Protein AF-A0A093XCT8-F1 (afdb_monomer_lite)

Radius of gyration: 15.12 Å; chains: 1; bounding box: 38×30×35 Å

pLDDT: mean 72.41, std 12.54, range [33.53, 89.38]

Secondary structure (DSSP, 8-state):
-HHHHHHHHHHTTTS---TTT-TTHHHHHHHHHHHHHS-HHHHHHHHHHHHHHHHTTT-HHHHHHHHHHHHHHTTT-HHHHHHHIIIIIT-HHHHHHHHHHHHHHHHHT--GGGGTS--

Organism: NCBI:txid1077442

Foldseek 3Di:
DVVVVVVVCVVVVLAPDDPVVCPCVLVSVLLVVLVVPDDPVLNVQLVVLVVQCLVLQNPVVSLVVSLVSNCVSCVVPVVSSVSCCVVPNVVSVVSNVRNVVQVVVVVVVDRPSPSVDDD

Sequence (119 aa):
MAAHMEERQKENAGADLKLDTQWWVPAINFGADIKETLDSETNDSFNACIGKLIDQKFSPDALAESRAAAEKILAGYPALFERVDEMIFQKQEIWAYLHEYAIKEKVGGTDVFRSIAPK

Structure (mmCIF, N/CA/C/O backbone):
data_AF-A0A093XCT8-F1
#
_entry.id   AF-A0A093XCT8-F1
#
loop_
_atom_site.group_PDB
_atom_site.id
_atom_site.type_symbol
_atom_site.label_atom_id
_atom_site.label_alt_id
_atom_site.label_comp_id
_atom_site.label_asym_id
_atom_site.label_entity_id
_atom_site.label_seq_id
_atom_site.pdbx_PDB_ins_code
_atom_site.Cartn_x
_atom_site.Cartn_y
_atom_site.Cartn_z
_atom_site.occupancy
_atom_site.B_iso_or_equiv
_atom_site.auth_seq_id
_atom_site.auth_comp_id
_atom_site.auth_asym_id
_atom_site.auth_atom_id
_atom_site.pdbx_PDB_model_num
ATOM 1 N N . MET A 1 1 ? -18.938 12.855 -9.345 1.00 51.19 1 MET A N 1
ATOM 2 C CA . MET A 1 1 ? -17.724 12.076 -9.680 1.00 51.19 1 MET A CA 1
ATOM 3 C C . MET A 1 1 ? -16.678 12.931 -10.377 1.00 51.19 1 MET A C 1
ATOM 5 O O . MET A 1 1 ? -15.618 13.071 -9.795 1.00 51.19 1 MET A O 1
ATOM 9 N N . ALA A 1 2 ? -16.967 13.561 -11.525 1.00 55.19 2 ALA A N 1
ATOM 10 C CA . ALA A 1 2 ? -15.978 14.365 -12.266 1.00 55.19 2 ALA A CA 1
ATOM 11 C C . ALA A 1 2 ? -15.313 15.486 -11.436 1.00 55.19 2 ALA A C 1
ATOM 13 O O . ALA A 1 2 ? -14.093 15.534 -11.369 1.00 55.19 2 ALA A O 1
ATOM 14 N N . ALA A 1 3 ? -16.097 16.293 -10.707 1.00 59.38 3 ALA A N 1
ATOM 15 C CA . ALA A 1 3 ? -15.555 17.370 -9.865 1.00 59.38 3 ALA A CA 1
ATOM 16 C C . ALA A 1 3 ? -14.601 16.864 -8.762 1.00 59.38 3 ALA A C 1
ATOM 18 O O . ALA A 1 3 ? -13.557 17.457 -8.521 1.00 59.38 3 ALA A O 1
ATOM 19 N N . HIS A 1 4 ? -14.923 15.720 -8.149 1.00 63.16 4 HIS A N 1
ATOM 20 C CA . HIS A 1 4 ? -14.077 15.101 -7.126 1.00 63.16 4 HIS A CA 1
ATOM 21 C C . HIS A 1 4 ? -12.770 14.545 -7.722 1.00 63.16 4 HIS A C 1
ATOM 23 O O . HIS A 1 4 ? -11.719 14.590 -7.093 1.00 63.16 4 HIS A O 1
ATOM 29 N N . MET A 1 5 ? -12.812 14.056 -8.964 1.00 63.53 5 MET A N 1
ATOM 30 C CA . MET A 1 5 ? -11.631 13.558 -9.680 1.00 63.53 5 MET A CA 1
ATOM 31 C C . MET A 1 5 ? -10.713 14.699 -10.143 1.00 63.53 5 MET A C 1
ATOM 33 O O . MET A 1 5 ? -9.495 14.547 -10.088 1.00 63.53 5 MET A O 1
ATOM 37 N N . GLU A 1 6 ? -11.272 15.846 -10.541 1.00 68.75 6 GLU A N 1
ATOM 38 C CA . GLU A 1 6 ? -10.496 17.056 -10.852 1.00 68.75 6 GLU A CA 1
ATOM 39 C C . GLU A 1 6 ? -9.765 17.604 -9.619 1.00 68.75 6 GLU A C 1
ATOM 41 O O . GLU A 1 6 ? -8.624 18.051 -9.729 1.00 68.75 6 GLU A O 1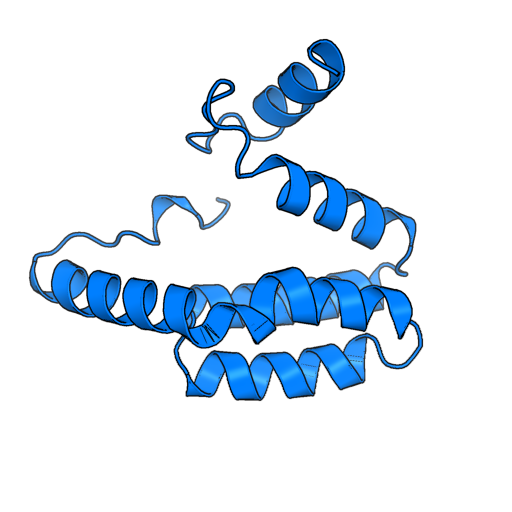
ATOM 46 N N . GLU A 1 7 ? -10.384 17.549 -8.436 1.00 70.75 7 GLU A N 1
ATOM 47 C CA . GLU A 1 7 ? -9.725 17.915 -7.176 1.00 70.75 7 GLU A CA 1
ATOM 48 C C . GLU A 1 7 ? -8.556 16.976 -6.862 1.00 70.75 7 GLU A C 1
ATOM 50 O O . GLU A 1 7 ? -7.442 17.447 -6.635 1.00 70.75 7 GLU A O 1
ATOM 55 N N . ARG A 1 8 ? -8.756 15.654 -6.961 1.00 67.44 8 ARG A N 1
ATOM 56 C CA . ARG A 1 8 ? -7.678 14.671 -6.749 1.00 67.44 8 ARG A CA 1
ATOM 57 C C . ARG A 1 8 ? -6.523 14.820 -7.737 1.00 67.44 8 ARG A C 1
ATOM 59 O O . ARG A 1 8 ? -5.367 14.638 -7.354 1.00 67.44 8 ARG A O 1
ATOM 66 N N . GLN A 1 9 ? -6.811 15.178 -8.987 1.00 65.06 9 GLN A N 1
ATOM 67 C CA . GLN A 1 9 ? -5.782 15.455 -9.987 1.00 65.06 9 GLN A CA 1
ATOM 68 C C . GLN A 1 9 ? -5.002 16.737 -9.661 1.00 65.06 9 GLN A C 1
ATOM 70 O O . GLN A 1 9 ? -3.785 16.763 -9.818 1.00 65.06 9 GLN A O 1
ATOM 75 N N . LYS A 1 10 ? -5.670 17.785 -9.159 1.00 71.12 10 LYS A N 1
ATOM 76 C CA . LYS A 1 10 ? -5.007 19.021 -8.703 1.00 71.12 10 LYS A CA 1
ATOM 77 C C . LYS A 1 10 ? -4.108 18.784 -7.491 1.00 71.12 10 LYS A C 1
ATOM 79 O O . LYS A 1 10 ? -3.000 19.310 -7.458 1.00 71.12 10 LYS A O 1
ATOM 84 N N . GLU A 1 11 ?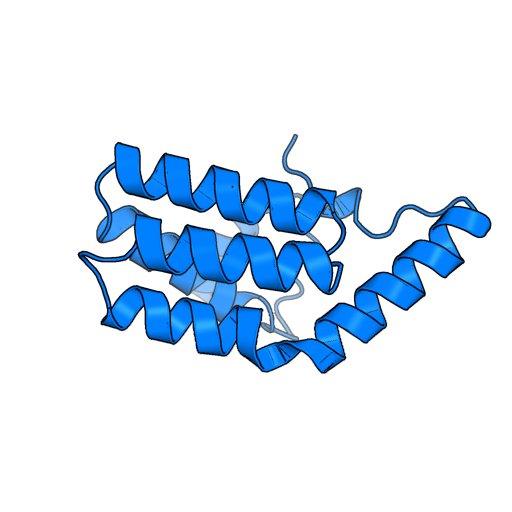 -4.553 17.973 -6.532 1.00 68.69 11 GLU A N 1
ATOM 85 C CA . GLU A 1 11 ? -3.755 17.572 -5.362 1.00 68.69 11 GLU A CA 1
ATOM 86 C C . GLU A 1 11 ? -2.504 16.767 -5.751 1.00 68.69 11 GLU A C 1
ATOM 88 O O . GLU A 1 11 ? -1.509 16.782 -5.032 1.00 68.69 11 GLU A O 1
ATOM 93 N N . ASN A 1 12 ? -2.532 16.104 -6.912 1.00 59.69 12 ASN A N 1
ATOM 94 C CA . ASN A 1 12 ? -1.464 15.241 -7.416 1.00 59.69 12 ASN A CA 1
ATOM 95 C C . ASN A 1 12 ? -0.960 15.705 -8.794 1.00 59.69 12 ASN A C 1
ATOM 97 O O . ASN A 1 12 ? -0.638 14.884 -9.651 1.00 59.69 12 ASN A O 1
ATOM 101 N N . ALA A 1 13 ? -0.874 17.021 -9.018 1.00 58.22 13 ALA A N 1
ATOM 102 C CA . ALA A 1 13 ? -0.570 17.612 -10.329 1.00 58.22 13 ALA A CA 1
ATOM 103 C C . ALA A 1 13 ? 0.800 17.211 -10.925 1.00 58.22 13 ALA A C 1
ATOM 105 O O . ALA A 1 13 ? 1.054 17.453 -12.103 1.00 58.22 13 ALA A O 1
ATOM 106 N N . GLY A 1 14 ? 1.692 16.618 -10.122 1.00 62.19 14 GLY A N 1
ATOM 107 C CA . GLY A 1 14 ? 2.976 16.068 -10.570 1.00 62.19 14 GLY A CA 1
ATOM 108 C C . GLY A 1 14 ? 2.918 14.628 -11.093 1.00 62.19 14 GLY A C 1
ATOM 109 O O . GLY A 1 14 ? 3.902 14.165 -11.664 1.00 62.19 14 GLY A O 1
ATOM 110 N N . ALA A 1 15 ? 1.802 13.922 -10.907 1.00 58.97 15 ALA A N 1
ATOM 111 C CA . ALA A 1 15 ? 1.602 12.563 -11.396 1.00 58.97 15 ALA A CA 1
ATOM 112 C C . ALA A 1 15 ? 0.858 12.581 -12.747 1.00 58.97 15 ALA A C 1
ATOM 114 O O . ALA A 1 15 ? -0.065 13.373 -12.938 1.00 58.97 15 ALA A O 1
ATOM 115 N N . ASP A 1 16 ? 1.232 11.699 -13.685 1.00 64.38 16 ASP A N 1
ATOM 116 C CA . ASP A 1 16 ? 0.560 11.538 -14.993 1.00 64.38 16 ASP A CA 1
ATOM 117 C C . ASP A 1 16 ? -0.791 10.810 -14.839 1.00 64.38 16 ASP A C 1
ATOM 119 O O . ASP A 1 16 ? -1.005 9.684 -15.295 1.00 64.38 16 ASP A O 1
ATOM 123 N N . LEU A 1 17 ? -1.711 11.442 -14.109 1.00 65.12 17 LEU A N 1
ATOM 124 C CA . LEU A 1 17 ? -3.049 10.936 -13.835 1.00 65.12 17 LEU A CA 1
ATOM 125 C C . LEU A 1 17 ? -3.977 11.322 -14.983 1.00 65.12 17 LEU A C 1
ATOM 127 O O . LEU A 1 17 ? -4.594 12.390 -14.982 1.00 65.12 17 LEU A O 1
ATOM 131 N N . LYS A 1 18 ? -4.086 10.448 -15.984 1.00 71.06 18 LYS A N 1
ATOM 132 C CA . LYS A 1 18 ? -5.012 10.669 -17.098 1.00 71.06 18 LYS A CA 1
ATOM 133 C C . LYS A 1 18 ? -6.452 10.374 -16.659 1.00 71.06 18 LYS A C 1
ATOM 135 O O . LYS A 1 18 ? -6.753 9.295 -16.139 1.00 71.06 18 LYS A O 1
ATOM 140 N N . LEU A 1 19 ? -7.337 11.361 -16.824 1.00 66.75 19 LEU A N 1
ATOM 141 C CA . LEU A 1 19 ? -8.743 11.312 -16.385 1.00 66.75 19 LEU A CA 1
ATOM 142 C C . LEU A 1 19 ? -9.608 10.324 -17.178 1.00 66.75 19 LEU A C 1
ATOM 144 O O . LEU A 1 19 ? -10.679 9.952 -16.712 1.00 66.75 19 LEU A O 1
ATOM 148 N N . ASP A 1 20 ? -9.167 9.935 -18.369 1.00 66.75 20 ASP A N 1
ATOM 149 C CA . ASP A 1 20 ? -9.831 8.988 -19.266 1.00 66.75 20 ASP A CA 1
ATOM 150 C C . ASP A 1 20 ? -9.660 7.533 -18.813 1.00 66.75 20 ASP A C 1
ATOM 152 O O . ASP A 1 20 ? -10.562 6.717 -18.976 1.00 66.75 20 ASP A O 1
ATOM 156 N N . THR A 1 21 ? -8.510 7.213 -18.221 1.00 67.00 21 THR A N 1
ATOM 157 C CA . THR A 1 21 ? -8.162 5.844 -17.830 1.00 67.00 21 THR A CA 1
ATOM 158 C C . THR A 1 21 ? -8.544 5.522 -16.390 1.00 67.00 21 THR A C 1
ATOM 160 O O . THR A 1 21 ? -8.832 4.365 -16.105 1.00 67.00 21 THR A O 1
ATOM 163 N N . GLN A 1 22 ? -8.552 6.517 -15.490 1.00 65.94 22 GLN A N 1
ATOM 164 C CA . GLN A 1 22 ? -9.014 6.435 -14.086 1.00 65.94 22 GLN A CA 1
ATOM 165 C C . GLN A 1 22 ? -8.487 5.247 -13.259 1.00 65.94 22 GLN A C 1
ATOM 167 O O . GLN A 1 22 ? -8.973 4.991 -12.159 1.00 65.94 22 GLN A O 1
ATOM 172 N N . TRP A 1 23 ? -7.463 4.539 -13.738 1.00 62.44 23 TRP A N 1
ATOM 173 C CA . TRP A 1 23 ? -6.912 3.333 -13.113 1.00 62.44 23 TRP A CA 1
ATOM 174 C C . TRP A 1 23 ? -6.348 3.604 -11.708 1.00 62.44 23 TRP A C 1
ATOM 176 O O . TRP A 1 23 ? -6.223 2.691 -10.897 1.00 62.44 23 TRP A O 1
ATOM 186 N N . TRP A 1 24 ? -6.044 4.871 -11.421 1.00 64.19 24 TRP A N 1
ATOM 187 C CA . TRP A 1 24 ? -5.511 5.397 -10.167 1.00 64.19 24 TRP A CA 1
ATOM 188 C C . TRP A 1 24 ? -6.585 5.727 -9.117 1.00 64.19 24 TRP A C 1
ATOM 190 O O . TRP A 1 24 ? -6.262 5.853 -7.936 1.00 64.19 24 TRP A O 1
ATOM 200 N N . VAL A 1 25 ? -7.859 5.856 -9.509 1.00 68.25 25 VAL A N 1
ATOM 201 C CA . VAL A 1 25 ? -8.961 6.249 -8.608 1.00 68.25 25 VAL A CA 1
ATOM 202 C C . VAL A 1 25 ? -9.105 5.302 -7.407 1.00 68.25 25 VAL A C 1
ATOM 204 O O . VAL A 1 25 ? -9.218 5.806 -6.288 1.00 68.25 25 VAL A O 1
ATOM 207 N N . PRO A 1 26 ? -9.040 3.962 -7.567 1.00 67.50 26 PRO A N 1
ATOM 208 C CA . PRO A 1 26 ? -9.098 3.051 -6.427 1.00 67.50 26 PRO A CA 1
ATOM 209 C C . PRO A 1 26 ? -7.967 3.290 -5.423 1.00 67.50 26 PRO A C 1
ATOM 211 O O . PRO A 1 26 ? -8.219 3.287 -4.226 1.00 67.50 26 PRO A O 1
ATOM 214 N N . ALA A 1 27 ? -6.744 3.557 -5.892 1.00 67.75 27 ALA A N 1
ATOM 215 C CA . ALA A 1 27 ? -5.588 3.791 -5.025 1.00 67.75 27 ALA A CA 1
ATOM 216 C C . ALA A 1 27 ? -5.690 5.115 -4.249 1.00 67.75 27 ALA A C 1
ATOM 218 O O . ALA A 1 27 ? -5.372 5.154 -3.063 1.00 67.75 27 ALA A O 1
ATOM 219 N N . ILE A 1 28 ? -6.178 6.187 -4.885 1.00 68.38 28 ILE A N 1
ATOM 220 C CA . ILE A 1 28 ? -6.373 7.484 -4.216 1.00 68.38 28 ILE A CA 1
ATOM 221 C C . ILE A 1 28 ? -7.500 7.418 -3.183 1.00 68.38 28 ILE A C 1
ATOM 223 O O . ILE A 1 28 ? -7.331 7.909 -2.067 1.00 68.38 28 ILE A O 1
ATOM 227 N N . ASN A 1 29 ? -8.629 6.794 -3.527 1.00 69.94 29 ASN A N 1
ATOM 228 C CA . ASN A 1 29 ? -9.728 6.608 -2.577 1.00 69.94 29 ASN A CA 1
ATOM 229 C C . ASN A 1 29 ? -9.281 5.744 -1.398 1.00 69.94 29 ASN A C 1
ATOM 231 O O . ASN A 1 29 ? -9.563 6.073 -0.254 1.00 69.94 29 ASN A O 1
ATOM 235 N N . PHE A 1 30 ? -8.502 4.699 -1.669 1.00 71.38 30 PHE A N 1
ATOM 236 C CA . PHE A 1 30 ? -7.947 3.849 -0.630 1.00 71.38 30 PHE A CA 1
ATOM 237 C C . PHE A 1 30 ? -6.992 4.602 0.309 1.00 71.38 30 PHE A C 1
ATOM 239 O O . PHE A 1 30 ? -7.084 4.457 1.523 1.00 71.38 30 PHE A O 1
ATOM 246 N N . GLY A 1 31 ? -6.119 5.462 -0.223 1.00 69.62 31 GLY A N 1
ATOM 247 C CA . GLY A 1 31 ? -5.246 6.306 0.600 1.00 69.62 31 GLY A CA 1
ATOM 248 C C . GLY A 1 31 ? -6.009 7.323 1.460 1.00 69.62 31 GLY A C 1
ATOM 249 O O . GLY A 1 31 ? -5.576 7.635 2.569 1.00 69.62 31 GLY A O 1
ATOM 250 N N . ALA A 1 32 ? -7.148 7.823 0.974 1.00 70.12 32 ALA A N 1
ATOM 251 C CA . ALA A 1 32 ? -8.036 8.685 1.751 1.00 70.12 32 ALA A CA 1
ATOM 252 C C . ALA A 1 32 ? -8.743 7.905 2.871 1.00 70.12 32 ALA A C 1
ATOM 254 O O . ALA A 1 32 ? -8.642 8.308 4.028 1.00 70.12 32 ALA A O 1
ATOM 255 N N . ASP A 1 33 ? -9.337 6.752 2.545 1.00 71.69 33 ASP A N 1
ATOM 256 C CA . ASP A 1 33 ? -9.981 5.852 3.510 1.00 71.69 33 ASP A CA 1
ATOM 257 C C . ASP A 1 33 ? -9.003 5.455 4.630 1.00 71.69 33 ASP A C 1
ATOM 259 O O . ASP A 1 33 ? -9.356 5.467 5.809 1.00 71.69 33 ASP A O 1
ATOM 263 N N . ILE A 1 34 ? -7.748 5.149 4.282 1.00 74.75 34 ILE A N 1
ATOM 264 C CA . ILE A 1 34 ? -6.685 4.824 5.241 1.00 74.75 34 ILE A CA 1
ATOM 265 C C . ILE A 1 34 ? -6.394 5.999 6.174 1.00 74.75 34 ILE A C 1
ATOM 267 O O . ILE A 1 34 ? -6.334 5.800 7.385 1.00 74.75 34 ILE A O 1
ATOM 271 N N . LYS A 1 35 ? -6.225 7.216 5.640 1.00 70.31 35 LYS A N 1
ATOM 272 C CA . LYS A 1 35 ? -5.931 8.409 6.452 1.00 70.31 35 LYS A CA 1
ATOM 273 C C . LYS A 1 35 ? -7.063 8.786 7.403 1.00 70.31 35 LYS A C 1
ATOM 275 O O . LYS A 1 35 ? -6.790 9.355 8.453 1.00 70.31 35 LYS A O 1
ATOM 280 N N . GLU A 1 36 ? -8.309 8.522 7.024 1.00 75.44 36 GLU A N 1
ATOM 281 C CA . GLU A 1 36 ? -9.473 8.808 7.867 1.00 75.44 36 GLU A CA 1
ATOM 282 C C . GLU A 1 36 ? -9.738 7.708 8.904 1.00 75.44 36 GLU A C 1
ATOM 284 O O . GLU A 1 36 ? -10.289 7.993 9.966 1.00 75.44 36 GLU A O 1
ATOM 289 N N . THR A 1 37 ? -9.346 6.462 8.615 1.00 76.56 37 THR A N 1
ATOM 290 C CA . THR A 1 37 ? -9.649 5.304 9.473 1.00 76.56 37 THR A CA 1
ATOM 291 C C . THR A 1 37 ? -8.522 4.960 10.446 1.00 76.56 37 THR A C 1
ATOM 293 O O . THR A 1 37 ? -8.797 4.521 11.561 1.00 76.56 37 THR A O 1
ATOM 296 N N . LEU A 1 38 ? -7.261 5.122 10.040 1.00 80.06 38 LEU A N 1
ATOM 297 C CA . LEU A 1 38 ? -6.104 4.795 10.870 1.00 80.06 38 LEU A CA 1
ATOM 298 C C . LEU A 1 38 ? -5.693 5.980 11.744 1.00 80.06 38 LEU A C 1
ATOM 300 O O . LEU A 1 38 ? -5.718 7.135 11.321 1.00 80.06 38 LEU A O 1
ATOM 304 N N . ASP A 1 39 ? -5.226 5.683 12.954 1.00 83.56 39 ASP A N 1
ATOM 305 C CA . ASP A 1 39 ? -4.472 6.648 13.743 1.00 83.56 39 ASP A CA 1
ATOM 306 C C . ASP A 1 39 ? -3.159 7.028 13.034 1.00 83.56 39 ASP A C 1
ATOM 308 O O . ASP A 1 39 ? -2.629 6.288 12.199 1.00 83.56 39 ASP A O 1
ATOM 312 N N . SER A 1 40 ? -2.627 8.207 13.368 1.00 79.25 40 SER A N 1
ATOM 313 C CA . SER A 1 40 ? -1.443 8.759 12.698 1.00 79.25 40 SER A CA 1
ATOM 314 C C . SER A 1 40 ? -0.240 7.813 12.750 1.00 79.25 40 SER A C 1
ATOM 316 O O . SER A 1 40 ? 0.483 7.709 11.767 1.00 79.25 40 SER A O 1
ATOM 318 N N . GLU A 1 41 ? -0.039 7.103 13.864 1.00 84.81 41 GLU A N 1
ATOM 319 C CA . GLU A 1 41 ? 1.111 6.214 14.062 1.00 84.81 41 GLU A CA 1
ATOM 320 C C . GLU A 1 41 ? 1.010 4.952 13.191 1.00 84.81 41 GLU A C 1
ATOM 322 O O . GLU A 1 41 ? 1.979 4.558 12.528 1.00 84.81 41 GLU A O 1
ATOM 327 N N . THR A 1 42 ? -0.178 4.350 13.125 1.00 84.19 42 THR A N 1
ATOM 328 C CA . THR A 1 42 ? -0.453 3.194 12.265 1.00 84.19 42 THR A CA 1
ATOM 329 C C . THR A 1 42 ? -0.393 3.580 10.788 1.00 84.19 42 THR A C 1
ATOM 331 O O . THR A 1 42 ? 0.193 2.852 9.984 1.00 84.19 42 THR A O 1
ATOM 334 N N . ASN A 1 43 ? -0.930 4.748 10.422 1.00 81.94 43 ASN A N 1
ATOM 335 C CA . ASN A 1 43 ? -0.857 5.269 9.059 1.00 81.94 43 ASN A CA 1
ATOM 336 C C . ASN A 1 43 ? 0.593 5.545 8.625 1.00 81.94 43 ASN A C 1
ATOM 338 O O . ASN A 1 43 ? 0.986 5.158 7.526 1.00 81.94 43 ASN A O 1
ATOM 342 N N . ASP A 1 44 ? 1.416 6.161 9.474 1.00 82.81 44 ASP A N 1
ATOM 343 C CA . ASP A 1 44 ? 2.826 6.427 9.163 1.00 82.81 44 ASP A CA 1
ATOM 344 C C . ASP A 1 44 ? 3.627 5.126 9.021 1.00 82.81 44 ASP A C 1
ATOM 346 O O . ASP A 1 44 ? 4.412 4.971 8.081 1.00 82.81 44 ASP A O 1
ATOM 350 N N . SER A 1 45 ? 3.367 4.148 9.893 1.00 84.38 45 SER A N 1
ATOM 351 C CA . SER A 1 45 ? 3.971 2.813 9.810 1.00 84.38 45 SER A CA 1
ATOM 352 C C . SER A 1 45 ? 3.573 2.086 8.524 1.00 84.38 45 SER A C 1
ATOM 354 O O . SER A 1 45 ? 4.418 1.480 7.857 1.00 84.38 45 SER A O 1
ATOM 356 N N . PHE A 1 46 ? 2.299 2.178 8.137 1.00 85.00 46 PHE A N 1
ATOM 357 C CA . PHE A 1 46 ? 1.796 1.607 6.893 1.00 85.00 46 PHE A CA 1
ATOM 358 C C . PHE A 1 46 ? 2.406 2.295 5.663 1.00 85.00 46 PHE A C 1
ATOM 360 O O . PHE A 1 46 ? 2.905 1.618 4.764 1.00 85.00 46 PHE A O 1
ATOM 367 N N . ASN A 1 47 ? 2.471 3.628 5.647 1.00 81.81 47 ASN A N 1
ATOM 368 C CA . ASN A 1 47 ? 3.106 4.386 4.566 1.00 81.81 47 ASN A CA 1
ATOM 369 C C . ASN A 1 47 ? 4.597 4.055 4.436 1.00 81.81 47 ASN A C 1
ATOM 371 O O . ASN A 1 47 ? 5.088 3.886 3.321 1.00 81.81 47 ASN A O 1
ATOM 375 N N . ALA A 1 48 ? 5.317 3.886 5.548 1.00 83.69 48 ALA A N 1
ATOM 376 C CA . ALA A 1 48 ? 6.713 3.456 5.529 1.00 83.69 48 ALA A CA 1
ATOM 377 C C . ALA A 1 48 ? 6.878 2.030 4.968 1.00 83.69 48 ALA A C 1
ATOM 379 O O . ALA A 1 48 ? 7.841 1.754 4.247 1.00 83.69 48 ALA A O 1
ATOM 380 N N . CYS A 1 49 ? 5.936 1.129 5.263 1.00 85.75 49 CYS A N 1
ATOM 381 C CA . CYS A 1 49 ? 5.899 -0.216 4.691 1.00 85.75 49 CYS A CA 1
ATOM 382 C C . CYS A 1 49 ? 5.712 -0.176 3.165 1.00 85.75 49 CYS A C 1
ATOM 384 O O . CYS A 1 49 ? 6.487 -0.789 2.432 1.00 85.75 49 CYS A O 1
ATOM 386 N N . ILE A 1 50 ? 4.724 0.579 2.676 1.00 83.19 50 ILE A N 1
ATOM 387 C CA . ILE A 1 50 ? 4.461 0.722 1.237 1.00 83.19 50 ILE A CA 1
ATOM 388 C C . ILE A 1 50 ? 5.598 1.469 0.524 1.00 83.19 50 ILE A C 1
ATOM 390 O O . ILE A 1 50 ? 5.986 1.081 -0.576 1.00 83.19 50 ILE A O 1
ATOM 394 N N . GLY A 1 51 ? 6.200 2.480 1.156 1.00 79.62 51 GLY A N 1
ATOM 395 C CA . GLY A 1 51 ? 7.370 3.182 0.622 1.00 79.62 51 GLY A CA 1
ATOM 396 C C . GLY A 1 51 ? 8.545 2.237 0.363 1.00 79.62 51 GLY A C 1
ATOM 397 O O . GLY A 1 51 ? 9.092 2.222 -0.738 1.00 79.62 51 GLY A O 1
ATOM 398 N N . LYS A 1 52 ? 8.862 1.354 1.322 1.00 81.00 52 LYS A N 1
ATOM 399 C CA . LYS A 1 52 ? 9.894 0.317 1.137 1.00 81.00 52 LYS A CA 1
ATOM 400 C C . LYS A 1 52 ? 9.569 -0.643 -0.007 1.00 81.00 52 LYS A C 1
ATOM 402 O O . LYS A 1 52 ? 10.475 -1.032 -0.742 1.00 81.00 52 LYS A O 1
ATOM 407 N N . LEU A 1 53 ? 8.301 -1.022 -0.165 1.00 80.75 53 LEU A N 1
ATOM 408 C CA . LEU A 1 53 ? 7.861 -1.888 -1.259 1.00 80.75 53 LEU A CA 1
ATOM 409 C C . LEU A 1 53 ? 8.096 -1.232 -2.631 1.00 80.75 53 LEU A C 1
ATOM 411 O O . LEU A 1 53 ? 8.586 -1.887 -3.555 1.00 80.75 53 LEU A O 1
ATOM 415 N N . ILE A 1 54 ? 7.789 0.064 -2.748 1.00 78.56 54 ILE A N 1
ATOM 416 C CA . ILE A 1 54 ? 8.012 0.858 -3.964 1.00 78.56 54 ILE A CA 1
ATOM 417 C C . ILE A 1 54 ? 9.511 1.008 -4.250 1.00 78.56 54 ILE A C 1
ATOM 419 O O . ILE A 1 54 ? 9.934 0.793 -5.387 1.00 78.56 54 ILE A O 1
ATOM 423 N N . ASP A 1 55 ? 10.329 1.301 -3.236 1.00 76.81 55 ASP A N 1
ATOM 424 C CA . ASP A 1 55 ? 11.789 1.426 -3.375 1.00 76.81 55 ASP A CA 1
ATOM 425 C C . ASP A 1 55 ? 12.436 0.126 -3.866 1.00 76.81 55 ASP A C 1
ATOM 427 O O . ASP A 1 55 ? 13.344 0.132 -4.704 1.00 76.81 55 ASP A O 1
ATOM 431 N N . GLN A 1 56 ? 11.929 -1.012 -3.389 1.00 78.69 56 GLN A N 1
ATOM 432 C CA . GLN A 1 56 ? 12.344 -2.340 -3.843 1.00 78.69 56 GLN A CA 1
ATOM 433 C C . GLN A 1 56 ? 11.668 -2.770 -5.152 1.00 78.69 56 GLN A C 1
ATOM 435 O O . GLN A 1 56 ? 11.838 -3.906 -5.604 1.00 78.69 56 GLN A O 1
ATOM 440 N N . LYS A 1 57 ? 10.940 -1.854 -5.800 1.00 78.19 57 LYS A N 1
ATOM 441 C CA . LYS A 1 57 ? 10.306 -2.043 -7.106 1.00 78.19 57 LYS A CA 1
ATOM 442 C C . LYS A 1 57 ? 9.381 -3.254 -7.130 1.00 78.19 57 LYS A C 1
ATOM 444 O O . LYS A 1 57 ? 9.363 -3.973 -8.125 1.00 78.19 57 LYS A O 1
ATOM 449 N N . PHE A 1 58 ? 8.662 -3.491 -6.034 1.00 78.50 58 PHE A N 1
ATOM 450 C CA . PHE A 1 58 ? 7.743 -4.617 -5.885 1.00 78.50 58 PHE A CA 1
ATOM 451 C C . PHE A 1 58 ? 8.387 -5.982 -6.184 1.00 78.50 58 PHE A C 1
ATOM 453 O O . PHE A 1 58 ? 7.763 -6.840 -6.810 1.00 78.50 58 PHE A O 1
ATOM 460 N N . SER A 1 59 ? 9.645 -6.187 -5.768 1.00 81.06 59 SER A N 1
ATOM 461 C CA . SER A 1 59 ? 10.280 -7.502 -5.892 1.00 81.06 59 SER A CA 1
ATOM 462 C C . SER A 1 59 ? 9.437 -8.578 -5.185 1.00 81.06 59 SER A C 1
ATOM 464 O O . SER A 1 59 ? 8.739 -8.268 -4.214 1.00 81.06 59 SER A O 1
ATOM 466 N N . PRO A 1 60 ? 9.485 -9.845 -5.631 1.00 79.62 60 PRO A N 1
ATOM 467 C CA . PRO A 1 60 ? 8.746 -10.926 -4.979 1.00 79.62 60 PRO A CA 1
ATOM 468 C C . PRO A 1 60 ? 9.048 -11.034 -3.476 1.00 79.62 60 PRO A C 1
ATOM 470 O O . PRO A 1 60 ? 8.129 -11.188 -2.671 1.00 79.62 60 PRO A O 1
ATOM 473 N N . ASP A 1 61 ? 10.318 -10.860 -3.099 1.00 82.69 61 ASP A N 1
ATOM 474 C CA . ASP A 1 61 ? 10.752 -10.856 -1.700 1.00 82.69 61 ASP A CA 1
ATOM 475 C C . ASP A 1 61 ? 10.181 -9.648 -0.942 1.00 82.69 61 ASP A C 1
ATOM 477 O O . ASP A 1 61 ? 9.607 -9.806 0.136 1.00 82.69 61 ASP A O 1
ATOM 481 N N . ALA A 1 62 ? 10.228 -8.449 -1.537 1.00 83.00 62 ALA A N 1
ATOM 482 C CA . ALA A 1 62 ? 9.663 -7.241 -0.939 1.00 83.00 62 ALA A CA 1
ATOM 483 C C . ALA A 1 62 ? 8.146 -7.336 -0.761 1.00 83.00 62 ALA A C 1
ATOM 485 O O . ALA A 1 62 ? 7.620 -6.850 0.238 1.00 83.00 62 ALA A O 1
ATOM 486 N N . LEU A 1 63 ? 7.433 -7.955 -1.708 1.00 83.12 63 LEU A N 1
ATOM 487 C CA . LEU A 1 63 ? 5.994 -8.207 -1.613 1.00 83.12 63 LEU A CA 1
ATOM 488 C C . LEU A 1 63 ? 5.675 -9.138 -0.444 1.00 83.12 63 LEU A C 1
ATOM 490 O O . LEU A 1 63 ? 4.755 -8.849 0.318 1.00 83.12 63 LEU A O 1
ATOM 494 N N . ALA A 1 64 ? 6.435 -10.223 -0.279 1.00 86.31 64 ALA A N 1
ATOM 495 C CA . ALA A 1 64 ? 6.248 -11.156 0.828 1.00 86.31 64 ALA A CA 1
ATOM 496 C C . ALA A 1 64 ? 6.543 -10.498 2.188 1.00 86.31 64 ALA A C 1
ATOM 498 O O . ALA A 1 64 ? 5.732 -10.599 3.113 1.00 86.31 64 ALA A O 1
ATOM 499 N N . GLU A 1 65 ? 7.659 -9.771 2.299 1.00 87.44 65 GLU A N 1
ATOM 500 C CA . GLU A 1 65 ? 8.030 -9.036 3.513 1.00 87.44 65 GLU A CA 1
ATOM 501 C C . GLU A 1 65 ? 7.009 -7.947 3.856 1.00 87.44 65 GLU A C 1
ATOM 503 O O . GLU A 1 65 ? 6.573 -7.831 5.004 1.00 87.44 65 GLU A O 1
ATOM 508 N N . SER A 1 66 ? 6.579 -7.176 2.854 1.00 87.38 66 SER A N 1
ATOM 509 C CA . SER A 1 66 ? 5.617 -6.088 3.039 1.00 87.38 66 SER A CA 1
ATOM 510 C C . SER A 1 66 ? 4.223 -6.608 3.367 1.00 87.38 66 SER A C 1
ATOM 512 O O . SER A 1 66 ? 3.520 -5.967 4.140 1.00 87.38 66 SER A O 1
ATOM 514 N N . ARG A 1 67 ? 3.826 -7.781 2.856 1.00 88.38 67 ARG A N 1
ATOM 515 C CA . ARG A 1 67 ? 2.560 -8.428 3.231 1.00 88.38 67 ARG A CA 1
ATOM 516 C C . ARG A 1 67 ? 2.553 -8.811 4.704 1.00 88.38 67 ARG A C 1
ATOM 518 O O . ARG A 1 67 ? 1.631 -8.436 5.421 1.00 88.38 67 ARG A O 1
ATOM 525 N N . ALA A 1 68 ? 3.608 -9.480 5.170 1.00 88.62 68 ALA A N 1
ATOM 526 C CA . ALA A 1 68 ? 3.739 -9.867 6.574 1.00 88.62 68 ALA A CA 1
ATOM 527 C C . ALA A 1 68 ? 3.845 -8.649 7.512 1.00 88.62 68 ALA A C 1
ATOM 529 O O . ALA A 1 68 ? 3.363 -8.683 8.646 1.00 88.62 68 ALA A O 1
ATOM 530 N N . ALA A 1 69 ? 4.479 -7.561 7.062 1.00 87.25 69 ALA A N 1
ATOM 531 C CA . ALA A 1 69 ? 4.532 -6.309 7.810 1.00 87.25 69 ALA A CA 1
ATOM 532 C C . ALA A 1 69 ? 3.168 -5.599 7.843 1.00 87.25 69 ALA A C 1
ATOM 534 O O . ALA A 1 69 ? 2.729 -5.191 8.917 1.00 87.25 69 ALA A O 1
ATOM 535 N N . ALA A 1 70 ? 2.473 -5.504 6.707 1.00 86.94 70 ALA A N 1
ATOM 536 C CA . ALA A 1 70 ? 1.143 -4.907 6.614 1.00 86.94 70 ALA A CA 1
ATOM 537 C C . ALA A 1 70 ? 0.109 -5.669 7.454 1.00 86.94 70 ALA A C 1
ATOM 539 O O . ALA A 1 70 ? -0.702 -5.033 8.119 1.00 86.94 70 ALA A O 1
ATOM 540 N N . GLU A 1 71 ? 0.181 -7.002 7.498 1.00 88.56 71 GLU A N 1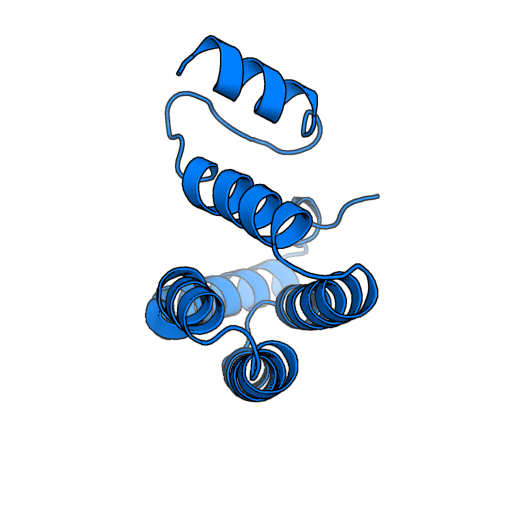
ATOM 541 C CA . GLU A 1 71 ? -0.680 -7.841 8.345 1.00 88.56 71 GLU A CA 1
ATOM 542 C C . GLU A 1 71 ? -0.511 -7.506 9.833 1.00 88.56 71 GLU A C 1
ATOM 544 O O . GLU A 1 71 ? -1.487 -7.402 10.572 1.00 88.56 71 GLU A O 1
ATOM 549 N N . LYS A 1 72 ? 0.730 -7.268 10.278 1.00 89.38 72 LYS A N 1
ATOM 550 C CA . LYS A 1 72 ? 1.021 -6.878 11.666 1.00 89.38 72 LYS A CA 1
ATOM 551 C C . LYS A 1 72 ? 0.585 -5.450 11.977 1.00 89.38 72 LYS A C 1
ATOM 553 O O . LYS A 1 72 ? 0.022 -5.216 13.041 1.00 89.38 72 LYS A O 1
ATOM 558 N N . ILE A 1 73 ? 0.852 -4.506 11.072 1.00 86.94 73 ILE A N 1
ATOM 559 C CA . ILE A 1 73 ? 0.500 -3.087 11.244 1.00 86.94 73 ILE A CA 1
ATOM 560 C C . ILE A 1 73 ? -1.024 -2.921 11.276 1.00 86.94 73 ILE A C 1
ATOM 562 O O . ILE A 1 73 ? -1.556 -2.202 12.114 1.00 86.94 73 ILE A O 1
ATOM 566 N N . LEU A 1 74 ? -1.737 -3.637 10.405 1.00 86.06 74 LEU A N 1
ATOM 567 C CA . LEU A 1 74 ? -3.192 -3.577 10.283 1.00 86.06 74 LEU A CA 1
ATOM 568 C C . LEU A 1 74 ? -3.907 -4.684 11.068 1.00 86.06 74 LEU A C 1
ATOM 570 O O . LEU A 1 74 ? -5.073 -4.961 10.800 1.00 86.06 74 LEU A O 1
ATOM 574 N N . ALA A 1 75 ? -3.261 -5.292 12.069 1.00 87.19 75 ALA A N 1
ATOM 575 C CA . ALA A 1 75 ? -3.859 -6.370 12.863 1.00 87.19 75 ALA A CA 1
ATOM 576 C C . ALA A 1 75 ? -5.160 -5.942 13.576 1.00 87.19 75 ALA A C 1
ATOM 578 O O . ALA A 1 75 ? -6.061 -6.755 13.773 1.00 87.19 75 ALA A O 1
ATOM 579 N N . GLY A 1 76 ? -5.283 -4.656 13.929 1.00 83.81 76 GLY A N 1
ATOM 580 C CA . GLY A 1 76 ? -6.512 -4.066 14.477 1.00 83.81 76 GLY A CA 1
ATOM 581 C C . GLY A 1 76 ? -7.582 -3.723 13.430 1.00 83.81 76 GLY A C 1
ATOM 582 O O . GLY A 1 76 ? -8.700 -3.372 13.799 1.00 83.81 76 GLY A O 1
ATOM 583 N N . TYR A 1 77 ? -7.262 -3.834 12.138 1.00 85.06 77 TYR A N 1
ATOM 584 C CA . TYR A 1 77 ? -8.088 -3.387 11.014 1.00 85.06 77 TYR A CA 1
ATOM 585 C C . TYR A 1 77 ? -8.153 -4.444 9.889 1.00 85.06 77 TYR A C 1
ATOM 587 O O . TYR A 1 77 ? -7.751 -4.176 8.753 1.00 85.06 77 TYR A O 1
ATOM 595 N N . PRO A 1 78 ? -8.691 -5.649 10.157 1.00 82.69 78 PRO A N 1
ATOM 596 C CA . PRO A 1 78 ? -8.663 -6.768 9.210 1.00 82.69 78 PRO A CA 1
ATOM 597 C C . PRO A 1 78 ? -9.348 -6.461 7.868 1.00 82.69 78 PRO A C 1
ATOM 599 O O . PRO A 1 78 ? -8.837 -6.844 6.822 1.00 82.69 78 PRO A O 1
ATOM 602 N N . ALA A 1 79 ? -10.443 -5.693 7.868 1.00 83.00 79 ALA A N 1
ATOM 603 C CA . ALA A 1 79 ? -11.127 -5.288 6.634 1.00 83.00 79 ALA A CA 1
ATOM 604 C C . ALA A 1 79 ? -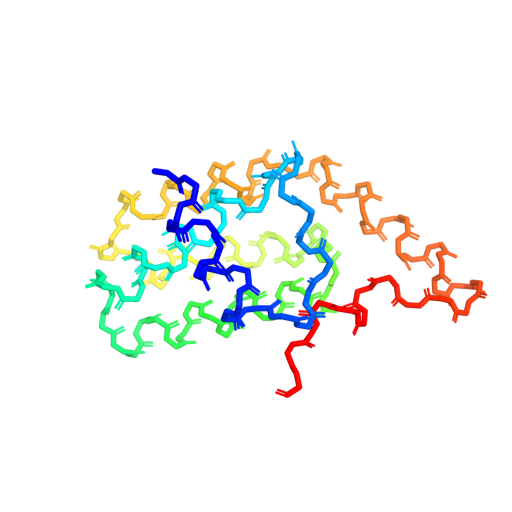10.292 -4.325 5.766 1.00 83.00 79 ALA A C 1
ATOM 606 O O . ALA A 1 79 ? -10.419 -4.317 4.541 1.00 83.00 79 ALA A O 1
ATOM 607 N N . LEU A 1 80 ? -9.432 -3.506 6.387 1.00 82.31 80 LEU A N 1
ATOM 608 C CA . LEU A 1 80 ? -8.480 -2.682 5.642 1.00 82.31 80 LEU A CA 1
ATOM 609 C C . LEU A 1 80 ? -7.366 -3.554 5.075 1.00 82.31 80 LEU A C 1
ATOM 611 O O . LEU A 1 80 ? -7.024 -3.392 3.908 1.00 82.31 80 LEU A O 1
ATOM 615 N N . PHE A 1 81 ? -6.848 -4.500 5.862 1.00 85.38 81 PHE A N 1
ATOM 616 C CA . PHE A 1 81 ? -5.834 -5.436 5.388 1.00 85.38 81 PHE A CA 1
ATOM 617 C C . PHE A 1 81 ? -6.317 -6.260 4.187 1.00 85.38 81 PHE A C 1
ATOM 619 O O . PHE A 1 81 ? -5.589 -6.341 3.204 1.00 85.38 81 PHE A O 1
ATOM 626 N N . GLU A 1 82 ? -7.547 -6.785 4.200 1.00 83.94 82 GLU A N 1
ATOM 627 C CA . GLU A 1 82 ? -8.126 -7.498 3.048 1.00 83.94 82 GLU A CA 1
ATOM 628 C C . GLU A 1 82 ? -8.138 -6.635 1.779 1.00 83.94 82 GLU A C 1
ATOM 630 O O . GLU A 1 82 ? -7.720 -7.089 0.715 1.00 83.94 82 GLU A O 1
ATOM 635 N N . ARG A 1 83 ? -8.521 -5.357 1.888 1.00 81.75 83 ARG A N 1
ATOM 636 C CA . ARG A 1 83 ? -8.472 -4.429 0.747 1.00 81.75 83 ARG A CA 1
ATOM 637 C C . ARG A 1 83 ? -7.044 -4.180 0.253 1.00 81.75 83 ARG A C 1
ATOM 639 O O . ARG A 1 83 ? -6.829 -4.154 -0.959 1.00 81.75 83 ARG A O 1
ATOM 646 N N . VAL A 1 84 ? -6.063 -4.018 1.155 1.00 81.62 84 VAL A N 1
ATOM 647 C CA . VAL A 1 84 ? -4.638 -3.927 0.766 1.00 81.62 84 VAL A CA 1
ATOM 648 C C . VAL A 1 84 ? -4.217 -5.198 0.032 1.00 81.62 84 VAL A C 1
ATOM 650 O O . VAL A 1 84 ? -3.550 -5.125 -1.001 1.00 81.62 84 VAL A O 1
ATOM 653 N N . ASP A 1 85 ? -4.602 -6.358 0.560 1.00 83.44 85 ASP A N 1
ATOM 654 C CA . ASP A 1 85 ? -4.249 -7.660 0.012 1.00 83.44 85 ASP A CA 1
ATOM 655 C C . ASP A 1 85 ? -4.774 -7.820 -1.412 1.00 83.44 85 ASP A C 1
ATOM 657 O O . ASP A 1 85 ? -3.998 -8.110 -2.317 1.00 83.44 85 ASP A O 1
ATOM 661 N N . GLU A 1 86 ? -6.048 -7.522 -1.650 1.00 83.19 86 GLU A N 1
ATOM 662 C CA . GLU A 1 86 ? -6.668 -7.575 -2.978 1.00 83.19 86 GLU A CA 1
ATOM 663 C C . GLU A 1 86 ? -6.063 -6.577 -3.974 1.00 83.19 86 GLU A C 1
ATOM 665 O O . GLU A 1 86 ? -5.849 -6.893 -5.152 1.00 83.19 86 GLU A O 1
ATOM 670 N N . MET A 1 87 ? -5.788 -5.352 -3.523 1.00 76.56 87 MET A N 1
ATOM 671 C CA . MET A 1 87 ? -5.294 -4.291 -4.399 1.00 76.56 87 MET A CA 1
ATOM 672 C C . MET A 1 87 ? -3.816 -4.453 -4.745 1.00 76.56 87 MET A C 1
ATOM 674 O O . MET A 1 87 ? -3.426 -4.168 -5.879 1.00 76.56 87 MET A O 1
ATOM 678 N N . ILE A 1 88 ? -3.005 -4.899 -3.786 1.00 77.19 88 ILE A N 1
ATOM 679 C CA . ILE A 1 88 ? -1.547 -4.930 -3.893 1.00 77.19 88 ILE A CA 1
ATOM 680 C C . ILE A 1 88 ? -1.062 -6.379 -3.926 1.00 77.19 88 ILE A C 1
ATOM 682 O O . ILE A 1 88 ? -0.547 -6.826 -4.948 1.00 77.19 88 ILE A O 1
ATOM 686 N N . PHE A 1 89 ? -1.237 -7.145 -2.853 1.00 79.00 89 PHE A N 1
ATOM 687 C CA . PHE A 1 89 ? -0.530 -8.420 -2.695 1.00 79.00 89 PHE A CA 1
ATOM 688 C C . PHE A 1 89 ? -1.071 -9.569 -3.548 1.00 79.00 89 PHE A C 1
ATOM 690 O O . PHE A 1 89 ? -0.309 -10.475 -3.862 1.00 79.00 89 PHE A O 1
ATOM 697 N N . GLN A 1 90 ? -2.332 -9.535 -3.975 1.00 80.25 90 GLN A N 1
ATOM 698 C CA . GLN A 1 90 ? -2.941 -10.537 -4.859 1.00 80.25 90 GLN A CA 1
ATOM 699 C C . GLN A 1 90 ? -2.572 -10.319 -6.331 1.00 80.25 90 GLN A C 1
ATOM 701 O O . GLN A 1 90 ? -2.720 -11.215 -7.156 1.00 80.25 90 GLN A O 1
ATOM 706 N N . LYS A 1 91 ? -2.026 -9.148 -6.678 1.00 79.38 91 LYS A N 1
ATOM 707 C CA . LYS A 1 91 ? -1.592 -8.808 -8.041 1.00 79.38 91 LYS A CA 1
ATOM 708 C C . LYS A 1 91 ? -0.120 -9.159 -8.296 1.00 79.38 91 LYS A C 1
ATOM 710 O O . LYS A 1 91 ? 0.556 -8.455 -9.043 1.00 79.38 91 LYS A O 1
ATOM 715 N N . GLN A 1 92 ? 0.391 -10.233 -7.684 1.00 74.00 92 GLN A N 1
ATOM 716 C CA . GLN A 1 92 ? 1.820 -10.589 -7.731 1.00 74.00 92 GLN A CA 1
ATOM 717 C C . GLN A 1 92 ? 2.362 -10.719 -9.154 1.00 74.00 92 GLN A C 1
ATOM 719 O O . GLN A 1 92 ? 3.461 -10.251 -9.420 1.00 74.00 92 GLN A O 1
ATOM 724 N N . GLU A 1 93 ? 1.592 -11.292 -10.079 1.00 72.81 93 GLU A N 1
ATOM 725 C CA . GLU A 1 93 ? 2.016 -11.461 -11.475 1.00 72.81 93 GLU A CA 1
ATOM 726 C C . GLU A 1 93 ? 2.220 -10.115 -12.190 1.00 72.81 93 GLU A C 1
ATOM 728 O O . GLU A 1 93 ? 3.174 -9.947 -12.949 1.00 72.81 93 GLU A O 1
ATOM 733 N N . ILE A 1 94 ? 1.367 -9.125 -11.900 1.00 79.06 94 ILE A N 1
ATOM 734 C CA . ILE 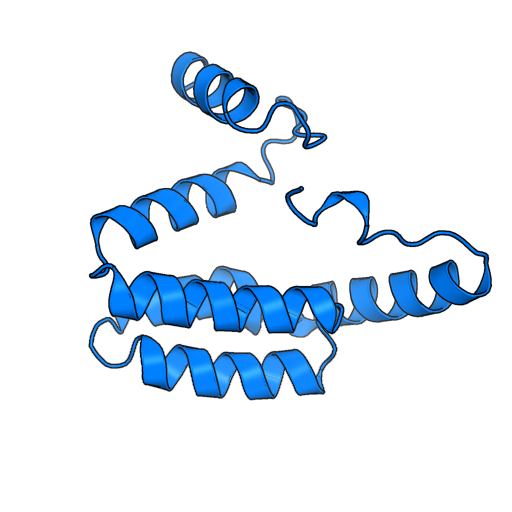A 1 94 ? 1.478 -7.769 -12.458 1.00 79.06 94 ILE A CA 1
ATOM 735 C C . ILE A 1 94 ? 2.718 -7.072 -11.892 1.00 79.06 94 ILE A C 1
ATOM 737 O O . ILE A 1 94 ? 3.470 -6.434 -12.630 1.00 79.06 94 ILE A O 1
ATOM 741 N N . TRP A 1 95 ? 2.957 -7.218 -10.591 1.00 79.12 95 TRP A N 1
ATOM 742 C CA . TRP A 1 95 ? 4.123 -6.631 -9.940 1.00 79.12 95 TRP A CA 1
ATOM 743 C C . TRP A 1 95 ? 5.431 -7.294 -10.356 1.00 79.12 95 TRP A C 1
ATOM 745 O O . TRP A 1 95 ? 6.397 -6.586 -10.614 1.00 79.12 95 TRP A O 1
ATOM 755 N N . ALA A 1 96 ? 5.453 -8.618 -10.506 1.00 74.12 96 ALA A N 1
ATOM 756 C CA . ALA A 1 96 ? 6.604 -9.350 -11.020 1.00 74.12 96 ALA A CA 1
ATOM 757 C C . ALA A 1 96 ? 6.945 -8.904 -12.449 1.00 74.12 96 ALA A C 1
ATOM 759 O O . ALA A 1 96 ? 8.104 -8.612 -12.744 1.00 74.12 96 ALA A O 1
ATOM 760 N N . TYR A 1 97 ? 5.933 -8.742 -13.308 1.00 75.12 97 TYR A N 1
ATOM 761 C CA . TYR A 1 97 ? 6.115 -8.190 -14.650 1.00 75.12 97 TYR A CA 1
ATOM 762 C C . TYR A 1 97 ? 6.700 -6.766 -14.622 1.00 75.12 97 TYR A C 1
ATOM 764 O O . TYR A 1 97 ? 7.659 -6.471 -15.339 1.00 75.12 97 TYR A O 1
ATOM 772 N N . LEU A 1 98 ? 6.170 -5.882 -13.768 1.00 72.12 98 LEU A N 1
ATOM 773 C CA . LEU A 1 98 ? 6.679 -4.513 -13.604 1.00 72.12 98 LEU A CA 1
ATOM 774 C C . LEU A 1 98 ? 8.103 -4.478 -13.032 1.00 72.12 98 LEU A C 1
ATOM 776 O O . LEU A 1 98 ? 8.922 -3.669 -13.471 1.00 72.12 98 LEU A O 1
ATOM 780 N N . HIS A 1 99 ? 8.414 -5.363 -12.088 1.00 75.69 99 HIS A N 1
ATOM 781 C CA . HIS A 1 99 ? 9.740 -5.514 -11.507 1.00 75.69 99 HIS A CA 1
ATOM 782 C C . HIS A 1 99 ? 10.761 -5.933 -12.571 1.00 75.69 99 HIS A C 1
ATOM 784 O O . HIS A 1 99 ? 11.796 -5.283 -12.732 1.00 75.69 99 HIS A O 1
ATOM 790 N N . GLU A 1 100 ? 10.446 -6.963 -13.363 1.00 74.38 100 GLU A N 1
ATOM 791 C CA . GLU A 1 100 ? 11.288 -7.402 -14.476 1.00 74.38 100 GLU A CA 1
ATOM 792 C C . GLU A 1 100 ? 11.483 -6.307 -15.528 1.00 74.38 100 GLU A C 1
ATOM 794 O O . GLU A 1 100 ? 12.604 -6.098 -16.001 1.00 74.38 100 GLU A O 1
ATOM 799 N N . TYR A 1 101 ? 10.411 -5.595 -15.889 1.00 71.75 101 TYR A N 1
ATOM 800 C CA . TYR A 1 101 ? 10.471 -4.472 -16.823 1.00 71.75 101 TYR A CA 1
ATOM 801 C C . TYR A 1 101 ? 11.403 -3.373 -16.300 1.00 71.75 101 TYR A C 1
ATOM 803 O O . TYR A 1 101 ? 12.304 -2.924 -17.007 1.00 71.75 101 TYR A O 1
ATOM 811 N N . ALA A 1 102 ? 11.271 -2.993 -15.031 1.00 66.56 102 ALA A N 1
ATOM 812 C CA . ALA A 1 102 ? 12.100 -1.956 -14.436 1.00 66.56 102 ALA A CA 1
ATOM 813 C C . ALA A 1 102 ? 13.558 -2.371 -14.210 1.00 66.56 102 ALA A C 1
ATOM 815 O O . ALA A 1 102 ? 14.439 -1.512 -14.254 1.00 66.56 102 ALA 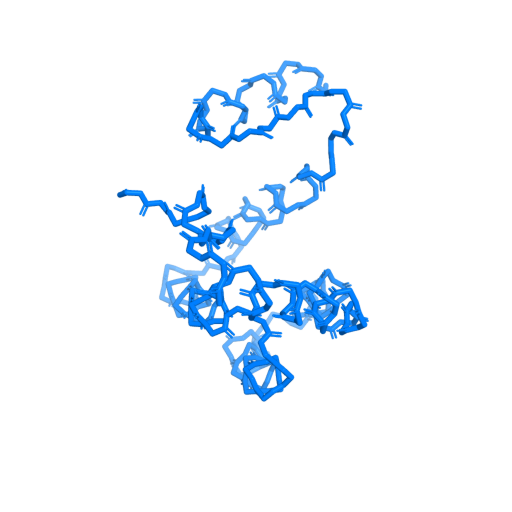A O 1
ATOM 816 N N . ILE A 1 103 ? 13.843 -3.656 -13.972 1.00 70.56 103 ILE A N 1
ATOM 817 C CA . ILE A 1 103 ? 15.219 -4.171 -13.967 1.00 70.56 103 ILE A CA 1
ATOM 818 C C . ILE A 1 103 ? 15.818 -4.062 -15.374 1.00 70.56 103 ILE A C 1
ATOM 820 O O . ILE A 1 103 ? 16.937 -3.568 -15.512 1.00 70.56 103 ILE A O 1
ATOM 824 N N . LYS A 1 104 ? 15.073 -4.458 -16.416 1.00 64.69 104 LYS A N 1
ATOM 825 C CA . LYS A 1 104 ? 15.513 -4.367 -17.820 1.00 64.69 104 LYS A CA 1
ATOM 826 C C . LYS A 1 104 ? 15.744 -2.915 -18.264 1.00 64.69 104 LYS A C 1
ATOM 828 O O . LYS A 1 104 ? 16.756 -2.632 -18.895 1.00 64.69 104 LYS A O 1
ATOM 833 N N . GLU A 1 105 ? 14.884 -1.977 -17.873 1.00 58.72 105 GLU A N 1
ATOM 834 C CA . GLU A 1 105 ? 15.028 -0.546 -18.204 1.00 58.72 105 GLU A CA 1
ATOM 835 C C . GLU A 1 105 ? 16.145 0.150 -17.406 1.00 58.72 105 GLU A C 1
ATOM 837 O O . GLU A 1 105 ? 16.827 1.029 -17.935 1.00 58.72 105 GLU A O 1
ATOM 842 N N . LYS A 1 106 ? 16.424 -0.291 -16.167 1.00 54.94 106 LYS A N 1
ATOM 843 C CA . LYS A 1 106 ? 17.578 0.188 -15.380 1.00 54.94 106 LYS A CA 1
ATOM 844 C C . LYS A 1 106 ? 18.911 -0.153 -16.058 1.00 54.94 106 LYS A C 1
ATOM 846 O O . LYS A 1 106 ? 19.863 0.613 -15.932 1.00 54.94 106 LYS A O 1
ATOM 851 N N . VAL A 1 107 ? 18.968 -1.253 -16.816 1.00 50.22 107 VAL A N 1
ATOM 852 C CA . VAL A 1 107 ? 20.117 -1.614 -17.670 1.00 50.22 107 VAL A CA 1
ATOM 853 C C . VAL A 1 107 ? 20.222 -0.690 -18.897 1.00 50.22 107 VAL A C 1
ATOM 855 O O . VAL A 1 107 ? 21.324 -0.450 -19.381 1.00 50.22 107 VAL A O 1
ATOM 858 N N . GLY A 1 108 ? 19.105 -0.115 -19.355 1.00 50.28 108 GLY A N 1
ATOM 859 C CA . GLY A 1 108 ? 19.037 0.867 -20.447 1.00 50.28 108 GLY A CA 1
ATOM 860 C C . GLY A 1 108 ? 19.166 2.341 -20.029 1.00 50.28 108 GLY A C 1
ATOM 861 O O . GLY A 1 108 ? 19.207 3.207 -20.898 1.00 50.28 108 GLY A O 1
ATOM 862 N N . GLY A 1 109 ? 19.250 2.643 -18.726 1.00 49.44 109 GLY A N 1
ATOM 863 C CA . GLY A 1 109 ? 19.414 4.006 -18.200 1.00 49.44 109 GLY A CA 1
ATOM 864 C C . GLY A 1 109 ? 18.117 4.757 -17.865 1.00 49.44 109 GLY A C 1
ATOM 865 O O . GLY A 1 109 ? 18.189 5.923 -17.471 1.00 49.44 109 GLY A O 1
ATOM 866 N N . THR A 1 110 ? 16.950 4.111 -17.953 1.00 49.88 110 THR A N 1
ATOM 867 C CA . THR A 1 110 ? 15.644 4.726 -17.657 1.00 49.88 110 THR A CA 1
ATOM 868 C C . THR A 1 110 ? 15.085 4.159 -16.352 1.00 49.88 110 THR A C 1
ATOM 870 O O . THR A 1 110 ? 14.834 2.961 -16.243 1.00 49.88 110 THR A O 1
ATOM 873 N N . ASP A 1 111 ? 14.890 4.999 -15.329 1.00 54.62 111 ASP A N 1
ATOM 874 C CA . ASP A 1 111 ? 14.291 4.557 -14.062 1.00 54.62 111 ASP A CA 1
ATOM 875 C C . ASP A 1 111 ? 12.787 4.852 -14.031 1.00 54.62 111 ASP A C 1
ATOM 877 O O . ASP A 1 111 ? 12.355 5.954 -13.690 1.00 54.62 111 ASP A O 1
ATOM 881 N N . VAL A 1 112 ? 11.994 3.844 -14.397 1.00 55.62 112 VAL A N 1
ATOM 882 C CA . VAL A 1 112 ? 10.530 3.914 -14.558 1.00 55.62 112 VAL A CA 1
ATOM 883 C C . VAL A 1 112 ? 9.809 4.306 -13.257 1.00 55.62 112 VAL A C 1
ATOM 885 O O . VAL A 1 112 ? 8.768 4.958 -13.293 1.00 55.62 112 VAL A O 1
ATOM 888 N N . PHE A 1 113 ? 10.395 3.992 -12.097 1.00 53.88 113 PHE A N 1
ATOM 889 C CA . PHE A 1 113 ? 9.820 4.292 -10.780 1.00 53.88 113 PHE A CA 1
ATOM 890 C C . PHE A 1 113 ? 10.187 5.684 -10.242 1.00 53.88 113 PHE A C 1
ATOM 892 O O . PHE A 1 113 ? 9.600 6.143 -9.264 1.00 53.88 113 PHE A O 1
ATOM 899 N N . ARG A 1 114 ? 11.104 6.411 -10.898 1.00 50.59 114 ARG A N 1
ATOM 900 C CA . ARG A 1 114 ? 11.539 7.752 -10.463 1.00 50.59 114 ARG A CA 1
ATOM 901 C C . ARG A 1 114 ? 10.446 8.821 -10.595 1.00 50.59 114 ARG A C 1
ATOM 903 O O . ARG A 1 114 ? 10.558 9.876 -9.983 1.00 50.59 114 ARG A O 1
ATOM 910 N N . SER A 1 115 ? 9.400 8.554 -11.377 1.00 47.94 115 SER A N 1
ATOM 911 C CA . SER A 1 115 ? 8.233 9.436 -11.529 1.00 47.94 115 SER A CA 1
ATOM 912 C C . SER A 1 115 ? 7.183 9.275 -10.419 1.00 47.94 115 SER A C 1
ATOM 914 O O . SER A 1 115 ? 6.270 10.090 -10.341 1.00 47.94 115 SER A O 1
ATOM 916 N N . ILE A 1 116 ? 7.309 8.250 -9.564 1.00 46.16 116 ILE A N 1
ATOM 917 C CA . ILE A 1 116 ? 6.300 7.873 -8.556 1.00 46.16 116 ILE A CA 1
ATOM 918 C C . ILE A 1 116 ? 6.738 8.264 -7.132 1.00 46.16 116 ILE A C 1
ATOM 920 O O . ILE A 1 116 ? 5.928 8.264 -6.209 1.00 46.16 116 ILE A O 1
ATOM 924 N N . ALA A 1 117 ? 8.008 8.635 -6.940 1.00 33.53 117 ALA A N 1
ATOM 925 C CA . ALA A 1 117 ? 8.493 9.145 -5.663 1.00 33.53 117 ALA A CA 1
ATOM 926 C C . ALA A 1 117 ? 8.001 10.592 -5.457 1.00 33.53 117 ALA A C 1
ATOM 928 O O . ALA A 1 117 ? 8.332 11.458 -6.278 1.00 33.53 117 ALA A O 1
ATOM 929 N N . PRO A 1 118 ? 7.232 10.893 -4.393 1.00 35.72 118 PRO A N 1
ATOM 930 C CA . PRO A 1 118 ? 6.948 12.276 -4.042 1.00 35.72 118 PRO A CA 1
ATOM 931 C C . PRO A 1 118 ? 8.268 12.992 -3.718 1.00 35.72 118 PRO A C 1
ATOM 933 O O . PRO A 1 118 ? 9.145 12.429 -3.060 1.00 35.72 118 PRO A O 1
ATOM 936 N N . LYS A 1 119 ? 8.421 14.213 -4.240 1.00 35.03 119 LYS A N 1
ATOM 937 C CA . LYS A 1 119 ? 9.488 15.135 -3.832 1.00 35.03 119 LYS A CA 1
ATOM 938 C C . LYS A 1 119 ? 9.270 15.630 -2.411 1.00 35.03 119 LYS A C 1
ATOM 940 O O . LYS A 1 119 ? 8.092 15.855 -2.057 1.00 35.03 119 LYS A O 1
#